Protein AF-W4V359-F1 (afdb_monomer)

Secondary structure (DSSP, 8-state):
-HHHHHHHT---SHHHHHHHHHHHHHHSPP----SHHHHHHHHHHHTSHHHHHHHHHHHHHHHHHHHHS----

Foldseek 3Di:
DVVLLVVLVFDPDPQLVVQLVVQLQVQDDDQDDDDPVSVVVVVVVCPDPVVVVSSSVSSNVSRNVCRVPPPDD

Sequence (73 aa):
MKEVLCDINVCSCEKCKMDIAAIALNDLPPKYIVTDKGELYSKVNSLKQQFEVDVISALTKAAVMVKRNPRHD

Solvent-accessible surface area (ba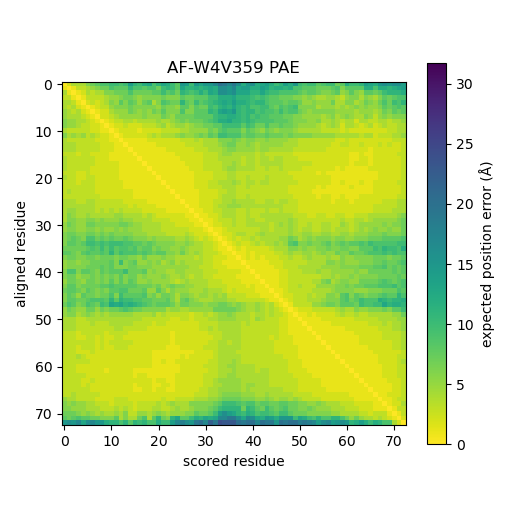ckbone atoms only — not comparable to full-atom values): 4364 Å² total; per-residue (Å²): 108,71,72,67,43,61,80,66,71,44,74,86,50,69,63,46,50,50,52,22,50,53,49,19,56,72,72,44,85,85,84,88,70,93,44,72,68,54,47,50,53,52,55,59,55,59,71,36,68,67,48,51,52,52,52,52,51,30,43,52,55,20,41,54,51,41,56,76,60,64,87,67,132

Organism: NCBI:txid1294263

pLDDT: mean 89.56, std 6.43, range [66.62, 96.0]

Structure (mmCIF, N/CA/C/O backbone):
data_AF-W4V359-F1
#
_entry.id   AF-W4V359-F1
#
loop_
_atom_site.group_PDB
_atom_site.id
_atom_site.type_symbol
_atom_site.label_atom_id
_atom_site.label_alt_id
_atom_site.label_comp_id
_atom_site.label_asym_id
_atom_site.label_entity_id
_atom_site.label_seq_id
_atom_site.pdbx_PDB_ins_code
_atom_site.Cartn_x
_atom_site.Cartn_y
_atom_site.Cartn_z
_atom_site.occupancy
_atom_site.B_iso_or_equiv
_atom_site.auth_seq_id
_atom_site.auth_comp_id
_atom_site.auth_asym_id
_atom_site.auth_atom_id
_atom_site.pdbx_PDB_model_num
ATOM 1 N N . MET A 1 1 ? 4.001 -7.496 0.687 1.00 67.62 1 MET A N 1
ATOM 2 C CA . MET A 1 1 ? 4.719 -6.709 -0.350 1.00 67.62 1 MET A CA 1
ATOM 3 C C . MET A 1 1 ? 5.749 -7.548 -1.096 1.00 67.62 1 MET A C 1
ATOM 5 O O . MET A 1 1 ? 5.570 -7.714 -2.287 1.00 67.62 1 MET A O 1
ATOM 9 N N . LYS A 1 2 ? 6.789 -8.100 -0.444 1.00 66.62 2 LYS A N 1
ATOM 10 C CA . LYS A 1 2 ? 7.822 -8.902 -1.139 1.00 66.62 2 LYS A CA 1
ATOM 11 C C . LYS A 1 2 ? 7.250 -10.051 -1.980 1.00 66.62 2 LYS A C 1
ATOM 13 O O . LYS A 1 2 ? 7.662 -10.190 -3.119 1.00 66.62 2 LYS A O 1
ATOM 18 N N . GLU A 1 3 ? 6.281 -10.790 -1.446 1.00 73.38 3 GLU A N 1
ATOM 19 C CA . GLU A 1 3 ? 5.626 -11.906 -2.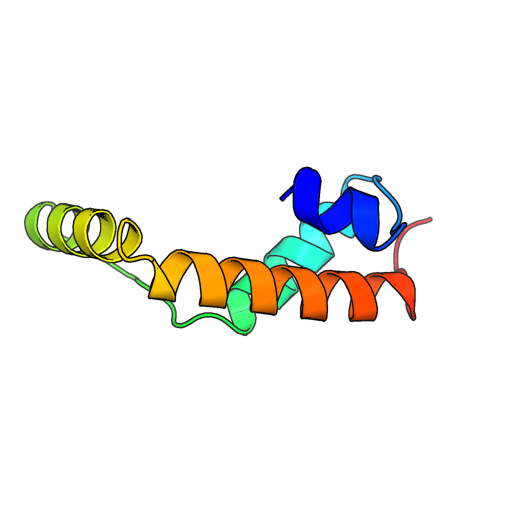150 1.00 73.38 3 GLU A CA 1
ATOM 20 C C . GLU A 1 3 ? 4.997 -11.456 -3.477 1.00 73.38 3 GLU A C 1
ATOM 22 O O . GLU A 1 3 ? 5.389 -11.938 -4.530 1.00 73.38 3 GLU A O 1
ATOM 27 N N . VAL A 1 4 ? 4.146 -10.424 -3.441 1.00 79.50 4 VAL A N 1
ATOM 28 C CA . VAL A 1 4 ? 3.492 -9.851 -4.636 1.00 79.50 4 VAL A CA 1
ATOM 29 C C . VAL A 1 4 ? 4.502 -9.315 -5.663 1.00 79.50 4 VAL A C 1
ATOM 31 O O . VAL A 1 4 ? 4.299 -9.432 -6.867 1.00 79.50 4 VAL A O 1
ATOM 34 N N . LEU A 1 5 ? 5.601 -8.701 -5.211 1.00 79.12 5 LEU A N 1
ATOM 35 C CA . LEU A 1 5 ? 6.591 -8.102 -6.113 1.00 79.12 5 LEU A CA 1
ATOM 36 C C . LEU A 1 5 ? 7.459 -9.142 -6.834 1.00 79.12 5 LEU A C 1
ATOM 38 O O . LEU A 1 5 ? 7.880 -8.881 -7.964 1.00 79.12 5 LEU A O 1
ATOM 42 N N . CYS A 1 6 ? 7.717 -10.296 -6.207 1.00 78.19 6 CYS A N 1
ATOM 43 C CA . CYS A 1 6 ? 8.475 -11.384 -6.825 1.00 78.19 6 CYS A CA 1
ATOM 44 C C . CYS A 1 6 ? 7.769 -11.919 -8.078 1.00 78.19 6 CYS A C 1
ATOM 46 O O . CYS A 1 6 ? 8.421 -12.085 -9.109 1.00 78.19 6 CYS A O 1
ATOM 48 N N . ASP A 1 7 ? 6.446 -12.086 -8.027 1.00 83.38 7 ASP A N 1
ATOM 49 C CA . ASP A 1 7 ? 5.657 -12.601 -9.155 1.00 83.38 7 ASP A CA 1
ATOM 50 C C . ASP A 1 7 ? 5.658 -11.645 -10.361 1.00 83.38 7 ASP A C 1
ATOM 52 O O . ASP A 1 7 ? 5.598 -12.063 -11.517 1.00 83.38 7 ASP A O 1
ATOM 56 N N . ILE A 1 8 ? 5.763 -10.337 -10.108 1.00 84.12 8 ILE A N 1
ATOM 57 C CA . ILE A 1 8 ? 5.668 -9.293 -11.140 1.00 84.12 8 ILE A CA 1
ATOM 58 C C . ILE A 1 8 ? 7.028 -9.015 -11.795 1.00 84.12 8 ILE A C 1
ATOM 60 O O . ILE A 1 8 ? 7.071 -8.440 -12.888 1.00 84.12 8 ILE A O 1
ATOM 64 N N . ASN A 1 9 ? 8.142 -9.439 -11.188 1.00 86.94 9 ASN A N 1
ATOM 65 C CA . ASN A 1 9 ? 9.507 -9.179 -11.661 1.00 86.94 9 ASN A CA 1
ATOM 66 C C . ASN A 1 9 ? 9.735 -7.679 -11.962 1.00 86.94 9 ASN A C 1
ATOM 68 O O . ASN A 1 9 ? 10.035 -7.280 -13.091 1.00 86.94 9 ASN A O 1
ATOM 72 N N . VAL A 1 10 ? 9.462 -6.837 -10.960 1.00 89.38 10 VAL A N 1
ATOM 73 C CA . VAL A 1 10 ? 9.724 -5.387 -10.964 1.00 89.38 10 VAL A CA 1
ATOM 74 C C . VAL A 1 10 ? 11.037 -5.093 -10.236 1.00 89.38 10 VAL A C 1
ATOM 76 O O . VAL A 1 10 ? 11.466 -5.880 -9.393 1.00 89.38 10 VAL A O 1
ATOM 79 N N . CYS A 1 11 ? 11.691 -3.967 -10.538 1.00 90.94 11 CYS A N 1
ATOM 80 C CA . CYS A 1 11 ? 12.926 -3.609 -9.846 1.00 90.94 11 CYS A CA 1
ATOM 81 C C . CYS A 1 11 ? 12.728 -3.504 -8.325 1.00 90.94 11 CYS A C 1
ATOM 83 O O . CYS A 1 11 ? 11.770 -2.906 -7.836 1.00 90.94 11 CYS A O 1
ATOM 85 N N . SER A 1 12 ? 13.691 -4.045 -7.582 1.00 88.50 12 SER A N 1
ATOM 86 C CA . SER A 1 12 ? 13.724 -4.070 -6.123 1.00 88.50 12 SER A CA 1
ATOM 87 C C . SER A 1 12 ? 14.530 -2.926 -5.492 1.00 88.50 12 SER A C 1
ATOM 89 O O . SER A 1 12 ? 14.861 -3.010 -4.305 1.00 88.50 12 SER A O 1
ATOM 91 N N . CYS A 1 13 ? 14.886 -1.882 -6.248 1.00 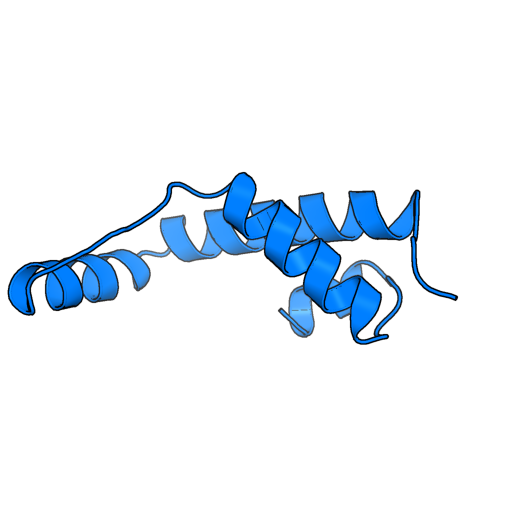92.94 13 CYS A N 1
ATOM 92 C CA . CYS A 1 13 ? 15.558 -0.713 -5.682 1.00 92.94 13 CYS A CA 1
ATOM 93 C C . CYS A 1 13 ? 14.604 0.088 -4.784 1.00 92.94 13 CYS A C 1
ATOM 95 O O . CYS A 1 13 ? 13.379 -0.014 -4.890 1.00 92.94 13 CYS A O 1
ATOM 97 N N . GLU A 1 14 ? 15.164 0.903 -3.894 1.00 92.50 14 GLU A N 1
ATOM 98 C CA . GLU A 1 14 ? 14.357 1.610 -2.902 1.00 92.50 14 GLU A CA 1
ATOM 99 C C . GLU A 1 14 ? 13.435 2.661 -3.533 1.00 92.50 14 GLU A C 1
ATOM 101 O O . GLU A 1 14 ? 12.272 2.751 -3.149 1.00 92.50 14 GLU A O 1
ATOM 106 N N . LYS A 1 15 ? 13.899 3.362 -4.581 1.00 93.62 15 LYS A N 1
ATOM 107 C CA . LYS A 1 15 ? 13.068 4.299 -5.361 1.00 93.62 15 LYS A CA 1
ATOM 108 C C . LYS A 1 15 ? 11.805 3.606 -5.894 1.00 93.62 15 LYS A C 1
ATOM 110 O O . LYS A 1 15 ? 10.700 4.075 -5.646 1.00 93.62 15 LYS A O 1
ATOM 115 N N . CYS A 1 16 ? 11.952 2.445 -6.542 1.00 93.06 16 CYS A N 1
ATOM 116 C CA . CYS A 1 16 ? 10.813 1.700 -7.082 1.00 93.06 16 CYS A CA 1
ATOM 117 C C . CYS A 1 16 ? 9.863 1.199 -5.991 1.00 93.06 16 CYS A C 1
ATOM 119 O O . CYS A 1 16 ? 8.652 1.276 -6.173 1.00 93.06 16 CYS A O 1
ATOM 121 N N . LYS A 1 17 ? 10.365 0.719 -4.846 1.00 93.38 17 LYS A N 1
ATOM 122 C CA . LYS A 1 17 ? 9.485 0.303 -3.738 1.00 93.38 17 LYS A CA 1
ATOM 123 C C . LYS A 1 17 ? 8.668 1.467 -3.187 1.00 93.38 17 LYS A C 1
ATOM 125 O O . LYS A 1 17 ? 7.483 1.288 -2.914 1.00 93.38 17 LYS A O 1
ATOM 130 N N . MET A 1 18 ? 9.292 2.635 -3.040 1.00 94.69 18 MET A N 1
ATOM 131 C CA . MET A 1 18 ? 8.627 3.841 -2.552 1.00 94.69 18 MET A CA 1
ATOM 132 C C . MET A 1 18 ? 7.570 4.336 -3.541 1.00 94.69 18 MET A C 1
ATOM 134 O O . MET A 1 18 ? 6.456 4.636 -3.120 1.00 94.69 18 MET A O 1
ATOM 138 N N . ASP A 1 19 ? 7.866 4.326 -4.844 1.00 95.12 19 ASP A N 1
ATOM 139 C CA . ASP A 1 19 ? 6.884 4.657 -5.884 1.00 95.12 19 ASP A CA 1
ATOM 140 C C . ASP A 1 19 ? 5.687 3.697 -5.851 1.00 95.12 19 ASP A C 1
ATOM 142 O O . ASP A 1 19 ? 4.535 4.131 -5.873 1.00 95.12 19 ASP A O 1
ATOM 146 N N . ILE A 1 20 ? 5.939 2.388 -5.735 1.00 95.00 20 ILE A N 1
ATOM 147 C CA . ILE A 1 20 ? 4.878 1.377 -5.636 1.00 95.00 20 ILE A CA 1
ATOM 148 C C . ILE A 1 20 ? 4.021 1.617 -4.391 1.00 95.00 20 ILE A C 1
ATOM 150 O O . ILE A 1 20 ? 2.794 1.589 -4.481 1.00 95.00 20 ILE A O 1
ATOM 154 N N . ALA A 1 21 ? 4.646 1.863 -3.237 1.00 94.88 21 ALA A N 1
ATOM 155 C CA . ALA A 1 21 ? 3.931 2.140 -1.996 1.00 94.88 21 ALA A CA 1
ATOM 156 C C . ALA A 1 21 ? 3.077 3.410 -2.108 1.00 94.88 21 ALA A C 1
ATOM 158 O O . ALA A 1 21 ? 1.910 3.388 -1.727 1.00 94.88 21 ALA A O 1
ATOM 159 N N . ALA A 1 22 ? 3.622 4.491 -2.670 1.00 95.88 22 ALA A N 1
ATOM 160 C CA . ALA A 1 22 ? 2.904 5.749 -2.848 1.00 95.88 22 ALA A CA 1
ATOM 161 C C . ALA A 1 22 ? 1.687 5.587 -3.769 1.00 95.88 22 ALA A C 1
ATOM 163 O O . ALA A 1 22 ? 0.588 6.019 -3.428 1.00 95.88 22 ALA A O 1
ATOM 164 N N . ILE A 1 23 ? 1.857 4.915 -4.911 1.00 95.50 23 ILE A N 1
ATOM 165 C CA . ILE A 1 23 ? 0.762 4.656 -5.853 1.00 95.50 23 ILE A CA 1
ATOM 166 C C . ILE A 1 23 ? -0.305 3.763 -5.210 1.00 95.50 23 ILE A C 1
ATOM 168 O O . ILE A 1 23 ? -1.491 4.059 -5.330 1.00 95.50 23 ILE A O 1
ATOM 172 N N . ALA A 1 24 ? 0.096 2.703 -4.502 1.00 95.75 24 ALA A N 1
ATOM 173 C CA . ALA A 1 24 ? -0.844 1.807 -3.833 1.00 95.75 24 ALA A CA 1
ATOM 174 C C . ALA A 1 24 ? -1.629 2.520 -2.719 1.00 95.75 24 ALA A C 1
ATOM 176 O O . ALA A 1 24 ? -2.840 2.352 -2.624 1.00 95.75 24 ALA A O 1
ATOM 177 N N . LEU A 1 25 ? -0.969 3.351 -1.905 1.00 95.25 25 LEU A N 1
ATOM 178 C CA . LEU A 1 25 ? -1.627 4.130 -0.850 1.00 95.25 25 LEU A CA 1
ATOM 179 C C . LEU A 1 25 ? -2.614 5.163 -1.406 1.00 95.25 25 LEU A C 1
ATOM 181 O O . LEU A 1 25 ? -3.633 5.404 -0.770 1.00 95.25 25 LEU A O 1
ATOM 185 N N . ASN A 1 26 ? -2.340 5.733 -2.582 1.00 96.00 26 ASN A N 1
ATOM 186 C CA . ASN A 1 26 ? -3.258 6.656 -3.255 1.00 96.00 26 ASN A CA 1
ATOM 187 C C . ASN A 1 26 ? -4.502 5.958 -3.837 1.00 96.00 26 ASN A C 1
ATOM 189 O O . ASN A 1 26 ? -5.524 6.611 -4.025 1.00 96.00 26 ASN A O 1
ATOM 193 N N . ASP A 1 27 ? -4.415 4.661 -4.151 1.00 94.31 27 ASP A N 1
ATOM 194 C CA . ASP A 1 27 ? -5.537 3.859 -4.671 1.00 94.31 27 ASP A CA 1
ATOM 195 C C . ASP A 1 27 ? -6.412 3.296 -3.533 1.00 94.31 27 ASP A C 1
ATOM 197 O O . ASP A 1 27 ? -7.592 3.005 -3.727 1.00 94.31 27 ASP A O 1
ATOM 201 N N . LEU A 1 28 ? -5.842 3.145 -2.333 1.00 93.31 28 LEU A N 1
ATOM 202 C CA . LEU A 1 28 ? -6.530 2.636 -1.149 1.00 93.31 28 LEU A CA 1
ATOM 203 C C . LEU A 1 28 ? -7.286 3.751 -0.405 1.00 93.31 28 LEU A C 1
ATOM 205 O O . LEU A 1 28 ? -6.834 4.895 -0.357 1.00 93.31 28 LEU A O 1
ATOM 209 N N . PRO A 1 29 ? -8.417 3.433 0.252 1.00 90.44 29 PRO A N 1
ATOM 210 C CA . PRO A 1 29 ? -9.145 4.416 1.042 1.00 90.44 29 PRO A CA 1
ATOM 211 C C . PRO A 1 29 ? -8.286 4.893 2.227 1.00 90.44 29 PRO A C 1
ATOM 213 O O . PRO A 1 29 ? -7.857 4.063 3.043 1.00 90.44 29 PRO A O 1
ATOM 216 N N . PRO A 1 30 ? -8.049 6.212 2.373 1.00 89.50 30 PRO A N 1
ATOM 217 C CA . PRO A 1 30 ? -7.234 6.733 3.458 1.00 89.50 30 PRO A CA 1
ATOM 218 C C . PRO A 1 30 ? -7.938 6.544 4.803 1.00 89.50 30 PRO A C 1
ATOM 220 O O . PRO A 1 30 ? -9.154 6.699 4.929 1.00 89.50 30 PRO A O 1
ATOM 223 N N . LYS A 1 31 ? -7.157 6.235 5.839 1.00 86.88 31 LYS A N 1
ATOM 224 C CA . LYS A 1 31 ? -7.648 6.042 7.208 1.00 86.88 31 LYS A CA 1
ATOM 225 C C . LYS A 1 31 ? -6.885 6.955 8.164 1.00 86.88 31 LYS A C 1
ATOM 227 O O . LYS A 1 31 ? -5.899 6.539 8.764 1.00 86.88 31 LYS A O 1
ATOM 232 N N . TYR A 1 32 ? -7.340 8.199 8.297 1.00 89.56 32 TYR A N 1
ATOM 233 C CA . TYR A 1 32 ? -6.791 9.165 9.255 1.00 89.56 32 TYR A CA 1
ATOM 234 C C . TYR A 1 32 ? -7.573 9.112 10.561 1.00 89.56 32 TYR A C 1
ATOM 236 O O . TYR A 1 32 ? -8.798 9.225 10.565 1.00 89.56 32 TYR A O 1
ATOM 244 N N . ILE A 1 33 ? -6.873 8.905 11.671 1.00 91.44 33 ILE A N 1
ATOM 245 C CA . ILE A 1 33 ? -7.482 8.648 12.974 1.00 91.44 33 ILE A CA 1
ATOM 246 C C . ILE A 1 33 ? -6.748 9.471 14.027 1.00 91.44 33 ILE A C 1
ATOM 248 O O . ILE A 1 33 ? -5.523 9.507 14.038 1.00 91.44 33 ILE A O 1
ATOM 252 N N . VAL A 1 34 ? -7.511 10.105 14.918 1.00 92.56 34 VAL A N 1
ATOM 253 C CA . VAL A 1 34 ? -6.990 10.982 15.983 1.00 92.56 34 VAL A CA 1
ATOM 254 C C . VAL A 1 34 ? -7.279 10.458 17.395 1.00 92.56 34 VAL A C 1
ATOM 256 O O . VAL A 1 34 ? -6.963 11.121 18.373 1.00 92.56 34 VAL A O 1
ATOM 259 N N . THR A 1 35 ? -7.910 9.283 17.515 1.00 94.88 35 THR A N 1
ATOM 260 C CA . THR A 1 35 ? -8.313 8.692 18.803 1.00 94.88 35 THR A CA 1
ATOM 261 C C . THR A 1 35 ? -7.905 7.229 18.897 1.00 94.88 35 THR A C 1
ATOM 263 O O . THR A 1 35 ? -8.110 6.488 17.932 1.00 94.88 35 THR A O 1
ATOM 266 N N . 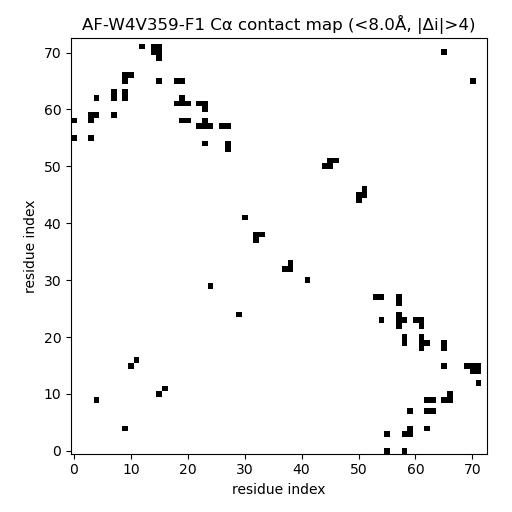ASP A 1 36 ? -7.518 6.784 20.088 1.00 92.00 36 ASP A N 1
ATOM 267 C CA . ASP A 1 36 ? -7.132 5.392 20.367 1.00 92.00 36 ASP A CA 1
ATOM 268 C C . ASP A 1 36 ? -8.245 4.385 20.023 1.00 92.00 36 ASP A C 1
ATOM 270 O O . ASP A 1 36 ? -8.000 3.321 19.454 1.00 92.00 36 ASP A O 1
ATOM 274 N N . LYS A 1 37 ? -9.513 4.732 20.299 1.00 91.62 37 LYS A N 1
ATOM 275 C CA . LYS A 1 37 ? -10.668 3.883 19.942 1.00 91.62 37 LYS A CA 1
ATOM 276 C C . LYS A 1 37 ? -10.781 3.699 18.428 1.00 91.62 37 LYS A C 1
ATOM 278 O O . LYS A 1 37 ? -10.986 2.586 17.953 1.00 91.62 37 LYS A O 1
ATOM 283 N N . GLY A 1 38 ? -10.647 4.787 17.670 1.00 89.88 38 GLY A N 1
ATOM 284 C CA . GLY A 1 38 ? -10.634 4.743 16.208 1.00 89.88 38 GLY A CA 1
ATOM 285 C C . GLY A 1 38 ? -9.465 3.924 15.656 1.00 89.88 38 GLY A C 1
ATOM 286 O O . GLY A 1 38 ? -9.634 3.223 14.657 1.00 89.88 38 GLY A O 1
ATOM 287 N N . GLU A 1 39 ? -8.306 3.963 16.322 1.00 90.44 39 GLU A N 1
ATOM 288 C CA . GLU A 1 39 ? -7.121 3.210 15.906 1.00 90.44 39 GLU A CA 1
ATOM 289 C C . GLU A 1 39 ? -7.394 1.713 16.046 1.00 90.44 39 GLU A C 1
ATOM 291 O O . GLU A 1 39 ? -7.202 0.949 15.096 1.00 90.44 39 GLU A O 1
ATOM 296 N N . LEU A 1 40 ? -7.961 1.316 17.189 1.00 91.25 40 LEU A N 1
ATOM 297 C CA . LEU A 1 40 ? -8.377 -0.055 17.452 1.00 91.25 40 LEU A CA 1
ATOM 298 C C . LEU A 1 40 ? -9.373 -0.559 16.396 1.00 91.25 40 LEU A C 1
ATOM 300 O O . LEU A 1 40 ? -9.165 -1.624 15.815 1.00 91.25 40 LEU A O 1
ATOM 304 N N . TYR A 1 41 ? -10.423 0.213 16.092 1.00 89.06 41 TYR A N 1
ATOM 305 C CA . TYR A 1 41 ? -11.407 -0.168 15.070 1.00 89.06 41 TYR A CA 1
ATOM 306 C C . TYR A 1 41 ? -10.784 -0.309 13.679 1.00 89.06 41 TYR A C 1
ATOM 308 O O . TYR A 1 41 ? -11.109 -1.241 12.940 1.00 89.06 41 TYR A O 1
ATOM 316 N N . SER A 1 42 ? -9.874 0.594 13.310 1.00 87.69 42 SER A N 1
ATOM 317 C CA . SER A 1 42 ? -9.157 0.523 12.035 1.00 87.69 42 SER A CA 1
ATOM 318 C C . SER A 1 42 ? -8.290 -0.729 11.942 1.00 87.69 42 SER A C 1
ATOM 320 O O . SER A 1 42 ? -8.315 -1.423 10.921 1.00 87.69 42 SER A O 1
ATOM 322 N N . LYS A 1 43 ? -7.595 -1.070 13.032 1.00 85.94 43 LYS A N 1
ATOM 323 C CA . LYS A 1 43 ? -6.757 -2.264 13.125 1.00 85.94 43 LYS A CA 1
ATOM 324 C C . LYS A 1 43 ? -7.584 -3.542 13.039 1.00 85.94 43 LYS A C 1
ATOM 326 O O . LYS A 1 43 ? -7.243 -4.422 12.259 1.00 85.94 43 LYS A O 1
ATOM 331 N N . VAL A 1 44 ? -8.725 -3.618 13.722 1.00 88.44 44 VAL A N 1
ATOM 332 C CA . VAL A 1 44 ? -9.656 -4.752 13.579 1.00 88.44 44 VAL A CA 1
ATOM 333 C C . VAL A 1 44 ? -10.160 -4.869 12.140 1.00 88.44 44 VAL A C 1
ATOM 335 O O . VAL A 1 44 ? -10.165 -5.957 11.571 1.00 88.44 44 VAL A O 1
ATOM 338 N N . ASN A 1 45 ? -10.523 -3.753 11.504 1.00 84.44 45 ASN A N 1
ATOM 339 C CA . ASN A 1 45 ? -10.938 -3.761 10.102 1.00 84.44 45 ASN A CA 1
ATOM 340 C C . ASN A 1 45 ? -9.821 -4.207 9.146 1.00 84.44 45 ASN A C 1
ATOM 342 O O . ASN A 1 45 ? -10.132 -4.769 8.101 1.00 84.44 45 ASN A O 1
ATOM 346 N N . SER A 1 46 ? -8.549 -3.978 9.486 1.00 83.25 46 SER A N 1
ATOM 347 C CA . SER A 1 46 ? -7.409 -4.438 8.681 1.00 83.25 46 SER A CA 1
ATOM 348 C C . SER A 1 46 ? -7.215 -5.959 8.694 1.00 83.25 46 SER A C 1
ATOM 350 O O . SER A 1 46 ? -6.552 -6.490 7.815 1.00 83.25 46 SER A O 1
ATOM 352 N N . LEU A 1 47 ? -7.834 -6.668 9.645 1.00 84.06 47 LEU A N 1
ATOM 353 C CA . LEU A 1 47 ? -7.801 -8.133 9.730 1.00 84.06 47 LEU A CA 1
ATOM 354 C C . LEU A 1 47 ? -8.852 -8.807 8.837 1.00 84.06 47 LEU A C 1
ATOM 356 O O . LEU A 1 47 ? -8.924 -10.031 8.772 1.00 84.06 47 LEU A O 1
ATOM 360 N N . LYS A 1 48 ? -9.715 -8.027 8.176 1.00 87.19 48 LYS A N 1
ATOM 361 C CA . LYS A 1 48 ? -10.709 -8.568 7.248 1.00 87.19 48 LYS A CA 1
ATOM 362 C C . LYS A 1 48 ? -10.010 -9.044 5.980 1.00 87.19 48 LYS A C 1
ATOM 364 O O . LYS A 1 48 ? -9.257 -8.286 5.379 1.00 87.19 48 LYS A O 1
ATOM 369 N N . GLN A 1 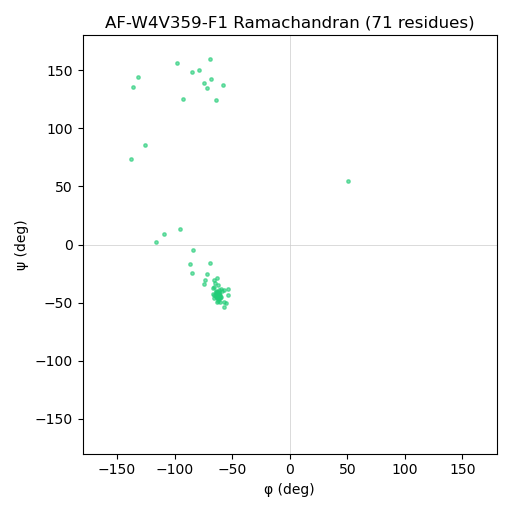49 ? -10.366 -10.235 5.507 1.00 85.25 49 GLN A N 1
ATOM 370 C CA . GLN A 1 49 ? -9.823 -10.802 4.268 1.00 85.25 49 GLN A CA 1
ATOM 371 C C . GLN A 1 49 ? -9.981 -9.859 3.062 1.00 85.25 49 GLN A C 1
ATOM 373 O O . GLN A 1 49 ? -9.068 -9.727 2.258 1.00 85.25 49 GLN A O 1
ATOM 378 N N . GLN A 1 50 ? -11.105 -9.138 2.967 1.00 84.81 50 GLN A N 1
ATOM 379 C CA . GLN A 1 50 ? -11.314 -8.153 1.900 1.00 84.81 50 GLN A CA 1
ATOM 380 C C . GLN A 1 50 ? -10.240 -7.056 1.898 1.00 84.81 50 GLN A C 1
ATOM 382 O O . GLN A 1 50 ? -9.762 -6.676 0.838 1.00 84.81 50 GLN A O 1
ATOM 387 N N . PHE A 1 51 ? -9.823 -6.584 3.078 1.00 88.12 51 PHE A N 1
ATOM 388 C CA . PHE A 1 51 ? -8.789 -5.557 3.182 1.00 88.12 51 PHE A CA 1
ATOM 389 C C . PHE A 1 51 ? -7.447 -6.062 2.648 1.00 88.12 51 PHE A C 1
ATOM 391 O O . PHE A 1 51 ? -6.749 -5.337 1.947 1.00 88.12 51 PHE A O 1
ATOM 398 N N . GLU A 1 52 ? -7.100 -7.314 2.941 1.00 89.38 52 GLU A N 1
ATOM 399 C CA . GLU A 1 52 ? -5.896 -7.946 2.405 1.00 89.38 52 GLU A CA 1
ATOM 400 C C . GLU A 1 52 ? -5.949 -8.060 0.874 1.00 89.38 52 GLU A C 1
ATOM 402 O O . GLU A 1 52 ? -4.992 -7.681 0.197 1.00 89.38 52 GLU A O 1
ATOM 407 N N . VAL A 1 53 ? -7.085 -8.497 0.321 1.00 91.88 53 VAL A N 1
ATOM 408 C CA . VAL A 1 53 ? -7.302 -8.583 -1.134 1.00 91.88 53 VAL A CA 1
ATOM 409 C C . VAL A 1 53 ? -7.171 -7.209 -1.798 1.00 91.88 53 VAL A C 1
ATOM 411 O O . VAL A 1 53 ? -6.480 -7.084 -2.811 1.00 91.88 53 VAL A O 1
ATOM 414 N N . ASP A 1 54 ? -7.774 -6.172 -1.214 1.00 92.62 54 ASP A N 1
ATOM 415 C CA . ASP A 1 54 ? -7.701 -4.803 -1.731 1.00 92.62 54 ASP A CA 1
ATOM 416 C C . ASP A 1 54 ? -6.249 -4.295 -1.742 1.00 92.62 54 ASP A C 1
ATOM 418 O O . ASP A 1 54 ? -5.789 -3.726 -2.735 1.00 92.62 54 ASP A O 1
ATOM 422 N N . VAL A 1 55 ? -5.487 -4.564 -0.675 1.00 93.00 55 VAL A N 1
ATOM 423 C CA . VAL A 1 55 ? -4.063 -4.203 -0.579 1.00 93.00 55 VAL A CA 1
ATOM 424 C C . VAL A 1 55 ? -3.226 -4.944 -1.622 1.00 93.00 55 VAL A C 1
ATOM 426 O O . VAL A 1 55 ? -2.392 -4.325 -2.285 1.00 93.00 55 VAL A O 1
ATOM 429 N N . ILE A 1 56 ? -3.434 -6.252 -1.801 1.00 93.12 56 ILE A N 1
ATOM 430 C CA .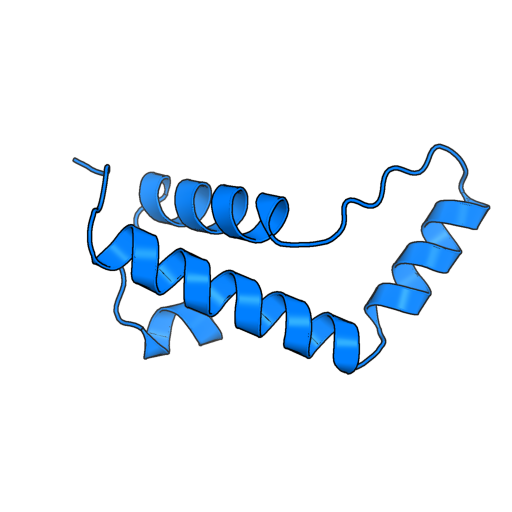 ILE A 1 56 ? -2.714 -7.047 -2.809 1.00 93.12 56 ILE A CA 1
ATOM 431 C C . ILE A 1 56 ? -3.022 -6.532 -4.219 1.00 93.12 56 ILE A C 1
ATOM 433 O O . ILE A 1 56 ? -2.103 -6.368 -5.026 1.00 93.12 56 ILE A O 1
ATOM 437 N N . SER A 1 57 ? -4.287 -6.228 -4.508 1.00 93.81 57 SER A N 1
ATOM 438 C CA . SER A 1 57 ? -4.720 -5.669 -5.791 1.00 93.81 57 SER A CA 1
ATOM 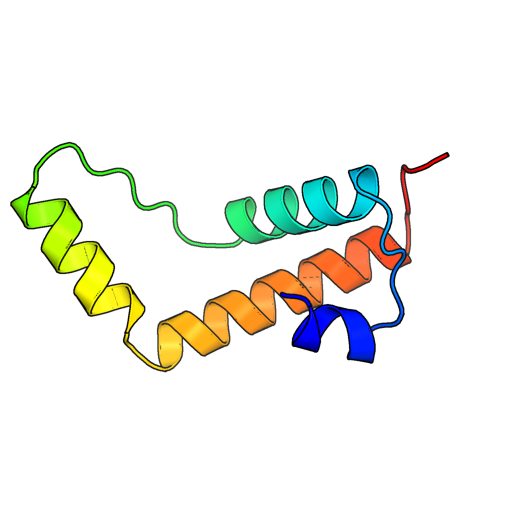439 C C . SER A 1 57 ? -4.051 -4.319 -6.075 1.00 93.81 57 SER A C 1
ATOM 441 O O . SER A 1 57 ? -3.424 -4.143 -7.126 1.00 93.81 57 SER A O 1
ATOM 443 N N . ALA A 1 58 ? -4.080 -3.398 -5.104 1.00 95.50 58 ALA A N 1
ATOM 444 C CA . ALA A 1 58 ? -3.450 -2.083 -5.219 1.00 95.50 58 ALA A CA 1
ATOM 445 C C . ALA A 1 58 ? -1.929 -2.189 -5.428 1.00 95.50 58 ALA A C 1
ATOM 447 O O . ALA A 1 58 ? -1.372 -1.537 -6.314 1.00 95.50 58 ALA A O 1
ATOM 448 N N . LEU A 1 59 ? -1.253 -3.063 -4.673 1.00 94.94 59 LEU A N 1
ATOM 449 C CA . LEU A 1 59 ? 0.180 -3.329 -4.838 1.00 94.94 59 LEU A CA 1
ATOM 450 C C . LEU A 1 59 ? 0.506 -3.907 -6.217 1.00 94.94 59 LEU A C 1
ATOM 452 O O . LEU A 1 59 ? 1.476 -3.481 -6.842 1.00 94.94 59 LEU A O 1
ATOM 456 N N . THR A 1 60 ? -0.304 -4.846 -6.705 1.00 94.00 60 THR A N 1
ATOM 457 C CA . THR A 1 60 ? -0.124 -5.469 -8.024 1.00 94.00 60 THR A CA 1
ATOM 458 C C . THR A 1 60 ? -0.235 -4.425 -9.130 1.00 94.00 60 THR A C 1
ATOM 460 O O . THR A 1 60 ? 0.643 -4.308 -9.988 1.00 94.00 60 THR A O 1
ATOM 463 N N . LYS A 1 61 ? -1.283 -3.601 -9.075 1.00 94.81 61 LYS A N 1
ATOM 464 C CA . LYS A 1 61 ? -1.530 -2.513 -10.025 1.00 94.81 61 LYS A CA 1
ATOM 465 C C . LYS A 1 61 ? -0.392 -1.484 -10.012 1.00 94.81 61 LYS A C 1
ATOM 467 O O . LYS A 1 61 ? 0.110 -1.109 -11.073 1.00 94.81 61 LYS A O 1
ATOM 472 N N . ALA A 1 62 ? 0.058 -1.073 -8.826 1.00 95.38 62 ALA A N 1
ATOM 473 C CA . ALA A 1 62 ? 1.174 -0.146 -8.653 1.00 95.38 62 ALA A CA 1
ATOM 474 C C . ALA A 1 62 ? 2.498 -0.712 -9.193 1.00 95.38 62 ALA A C 1
ATOM 476 O O . ALA A 1 62 ? 3.206 -0.034 -9.938 1.00 95.38 62 ALA A O 1
ATOM 477 N N . ALA A 1 63 ? 2.806 -1.974 -8.894 1.00 94.19 63 ALA A N 1
ATOM 478 C CA . ALA A 1 63 ? 4.006 -2.649 -9.380 1.00 94.19 63 ALA A CA 1
ATOM 479 C C . ALA A 1 63 ? 4.036 -2.766 -10.910 1.00 94.19 63 ALA A C 1
ATOM 481 O O . ALA A 1 63 ? 5.075 -2.515 -11.519 1.00 94.19 63 ALA A O 1
ATOM 482 N N . VAL A 1 64 ? 2.902 -3.073 -11.550 1.00 94.00 64 VAL A N 1
ATOM 483 C CA . VAL A 1 64 ? 2.795 -3.092 -13.019 1.00 94.00 64 VAL A CA 1
ATOM 484 C C . VAL A 1 64 ? 3.042 -1.703 -13.615 1.00 94.00 64 VAL A C 1
ATOM 486 O O . VAL A 1 64 ? 3.733 -1.594 -14.629 1.00 94.00 64 VAL A O 1
ATOM 489 N N . MET A 1 65 ? 2.518 -0.640 -12.996 1.00 94.19 65 MET A N 1
ATOM 490 C CA . MET A 1 65 ? 2.755 0.734 -13.455 1.00 94.19 65 MET A CA 1
ATOM 491 C C . MET A 1 65 ? 4.234 1.122 -13.368 1.00 94.19 65 MET A C 1
ATOM 493 O O . MET A 1 65 ? 4.805 1.568 -14.363 1.00 94.19 65 MET A O 1
ATOM 497 N N . VAL A 1 66 ? 4.872 0.891 -12.217 1.00 94.44 66 VAL A N 1
ATOM 498 C CA . VAL A 1 66 ? 6.294 1.215 -12.015 1.00 94.44 66 VAL A CA 1
ATOM 499 C C . VAL A 1 66 ? 7.191 0.361 -12.907 1.00 94.44 66 VAL A C 1
ATOM 501 O O . VAL A 1 66 ? 8.156 0.872 -13.459 1.00 94.44 66 VAL A O 1
ATOM 504 N N . LYS A 1 67 ? 6.853 -0.914 -13.138 1.00 93.06 67 LYS A N 1
ATOM 505 C CA . LYS A 1 67 ? 7.591 -1.775 -14.075 1.00 93.06 67 LYS A CA 1
ATOM 506 C C . LYS A 1 67 ? 7.562 -1.245 -15.511 1.00 93.06 67 LYS A C 1
ATOM 508 O O . LYS A 1 67 ? 8.555 -1.365 -16.220 1.00 93.06 67 LYS A O 1
ATOM 513 N N . ARG A 1 68 ? 6.423 -0.703 -15.956 1.00 93.62 68 ARG A N 1
ATOM 514 C CA . ARG A 1 68 ? 6.259 -0.178 -17.323 1.00 93.62 68 ARG A CA 1
ATOM 515 C C . ARG A 1 68 ? 6.969 1.154 -17.535 1.00 93.62 68 ARG A C 1
ATOM 517 O O . ARG A 1 68 ? 7.424 1.407 -18.643 1.00 93.62 68 ARG A O 1
ATOM 524 N N . ASN A 1 69 ? 7.032 1.993 -16.507 1.00 93.06 69 ASN A N 1
ATOM 525 C CA . ASN A 1 69 ? 7.678 3.300 -16.576 1.00 93.06 69 ASN A CA 1
ATOM 526 C C . ASN A 1 69 ? 8.503 3.556 -15.307 1.00 93.06 69 ASN A C 1
ATOM 528 O O . ASN A 1 69 ? 8.072 4.314 -14.428 1.00 93.06 69 ASN A O 1
ATOM 532 N N . PRO A 1 70 ? 9.653 2.884 -15.168 1.00 91.62 70 PRO A N 1
ATOM 533 C CA . PRO A 1 70 ? 10.446 2.996 -13.963 1.00 91.62 70 PRO A CA 1
ATOM 534 C C . PRO A 1 70 ? 11.166 4.353 -13.921 1.00 91.62 70 PRO A C 1
ATOM 536 O O . PRO A 1 70 ? 11.664 4.836 -14.933 1.00 91.62 70 PRO A O 1
ATOM 539 N N . ARG A 1 71 ? 11.208 4.982 -12.739 1.00 89.38 71 ARG A N 1
ATOM 540 C CA . ARG A 1 71 ? 11.837 6.305 -12.516 1.00 89.38 71 ARG A CA 1
ATOM 541 C C . ARG A 1 71 ? 13.131 6.230 -11.700 1.00 89.38 71 ARG A C 1
ATOM 543 O O . ARG A 1 71 ? 13.634 7.244 -11.221 1.00 89.38 71 ARG A O 1
ATOM 550 N N . HIS A 1 72 ? 13.618 5.017 -11.468 1.00 82.75 72 HIS A N 1
ATOM 551 C CA . HIS A 1 72 ? 14.922 4.779 -10.866 1.00 82.75 72 HIS A CA 1
ATOM 552 C C . HIS A 1 72 ? 16.051 4.963 -11.892 1.00 82.75 72 HIS A C 1
ATOM 554 O O . HIS A 1 72 ? 15.838 4.729 -13.078 1.00 82.75 72 HIS A O 1
ATOM 560 N N . ASP A 1 73 ? 17.222 5.373 -11.406 1.00 71.56 73 ASP A N 1
ATOM 561 C CA . ASP A 1 73 ? 18.478 5.399 -12.166 1.00 71.56 73 ASP A CA 1
ATOM 562 C C . ASP A 1 73 ? 19.332 4.224 -11.694 1.00 71.56 73 ASP A C 1
ATOM 564 O O . ASP A 1 73 ? 19.418 4.064 -10.446 1.00 71.56 73 ASP A O 1
#

Radius of gyration: 14.03 Å; Cα contacts (8 Å, |Δi|>4): 55; chains: 1; bounding box: 30×24×38 Å

InterPro domains:
  IPR019657 Late competence development protein ComFB [PF10719] (5-70)

Mean predicted aligned error: 4.29 Å

Nearest PDB structures (foldseek):
  4wai-assembly1_B  TM=7.761E-01  e=5.793E-03  Bacillus subtilis subsp. subtilis str. 168
  4wai-assembly2_C  TM=7.724E-01  e=8.426E-03  Bacillus subtilis subsp. subtilis str. 168
  8hja-assembly1_B  TM=7.186E-01  e=8.491E-02  Synechocystis sp. PCC 6803

=== Feature glossary ===
Key to the feature types in this record:

pLDDT. pLDDT is the predicted lDDT-Cα score: AlphaFold's confidence that the local environment of each residue (all inter-atomic distances within 15 Å) is correctly placed. It is a per-residue number between 0 and 100, with higher meaning more reliable.

Radius of gyration, Cα contacts, bounding box. The geometric summary reports three shape descriptors. Rg (radius of gyration) measures how spread out the Cα atoms are about their centre of mass; compact globular proteins have small Rg, elongated or unfolded ones large. Cα contacts (<8 Å, |i−j|>4) count long-range residue pairs in spatial proximity — high for tightly packed folds, near zero for rods or random coil. The bounding-box extents give the protein's footprint along x, y, z in Å.

Backbone torsions (φ/ψ). Backbone dihedral angles. Every residue except chain termini has a φ (preceding-C → N → Cα → C) and a ψ (N → Cα → C → next-N). They are reported in degrees following the IUPAC sign convention. Secondary structure is essentially a statement about which (φ, ψ) basin each residue occupies.

Contact-map, Ramachandran, and PAE plots. Plot images: a contact map (which residues are close in 3D, as an N×N binary image), a Ramachandran scatter (backbone torsion angles, revealing secondary-structure composition at a glance), and — for AlphaFold structures — a PAE heatmap (pairwise prediction confidence).

Predicted aligned error. Pred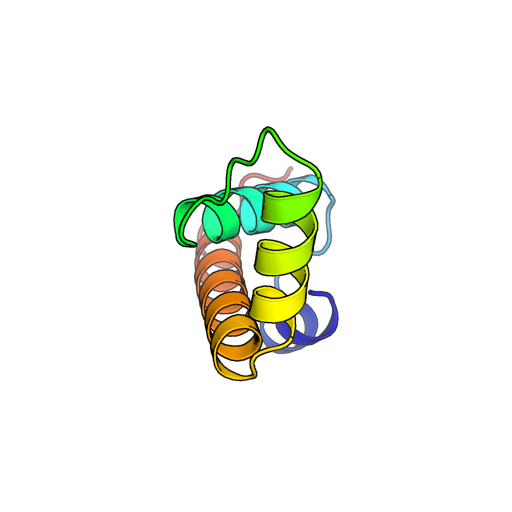icted Aligned Error (PAE) is an AlphaFold confidence matrix: entry (i, j) is the expected error in the position of residue j, in ångströms, when the prediction is superimposed on the true structure at residue i. Low PAE within a block of residues means that block is internally rigid and well-predicted; high PAE between two blocks means their relative placement is uncertain even if each block individually is confident.

Secondary structure (3-state, P-SEA). Three-state secondary structure (P-SEA) collapses the eight DSSP classes into helix (a), strand (b), and coil (c). P-SEA assigns these from Cα geometry alone — distances and angles — without requiring backbone oxygens, so it works on any Cα trace.

Solvent-accessible surface area. Solvent-accessible surface area (SASA) is the area in Å² traced out by the centre of a 1.4 Å probe sphere (a water molecule) rolled over the protein's van der Waals surface (Shrake–Rupley / Lee–Richards construction). Buried residues have near-zero SASA; fully exposed residues can exceed 200 Å². The total SASA scales roughly with the number of surface residues.

Foldseek 3Di. The Foldseek 3Di string encodes local tertiary geometry as a 20-letter alphabet — one character per residue — derived from the relative positions of nearby Cα atoms. Unlike the amino-acid sequence, 3Di is a direct function of the 3D structure, so two proteins with the same fold have similar 3Di strings even at low sequence identity.

B-factor. For experimental (PDB) structures, the B-factor (temperature factor) quantifies the positional spread of each atom in the crystal — a combination of thermal vibration and static disorder — in units of Å². High B-factors mark flexible loops or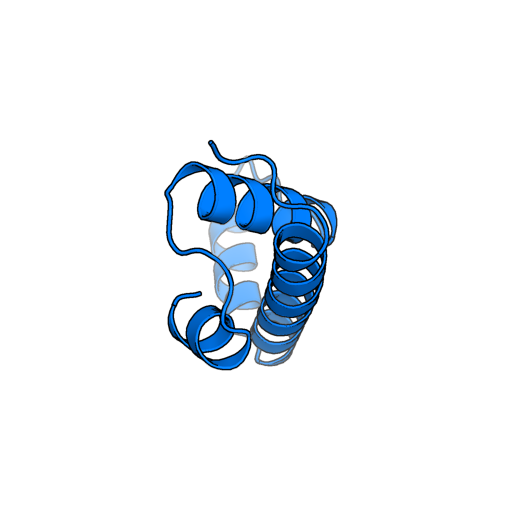 poorly resolved regions; low B-factors mark the rigid, well-ordered core.

mmCIF coordinates. The mmCIF block holds the 3D Cartesian coordinates of each backbone atom (N, Cα, C, O) in ångströms. mmCIF is the PDB's canonical archive format — a tagged-loop text representation of the atomic model.

InterPro / GO / CATH / organism. Functional annotations link the protein to curated databases. InterPro entries identify conserved domains and families by matching the sequence against member-database signatures (Pfam, PROSITE, CDD, …). Gene Ontology (GO) terms describe molecular function, biological process, and cellular component in a controlled vocabulary. CATH places the structure in a hierarchical fold classification (Class/Architecture/Topology/Homologous-superfamily). The organism is the source species.

Rendered structure images. Structure images are PyMOL renders from six orthogonal camera directions. Cartoon representation draws helices as coils and strands as arrows; sticks shows the backbone as bonds; surface shows the solvent-excluded envelope. Rainbow coloring maps sequence position to hue (blue→red, N→C); chain coloring assigns a distinct color per polypeptide.

Sequence. This is the polypeptide sequence — one letter per residue, N-terminus first. Length ranges from a few dozen residues for small domains to over a thousand for large multi-domain proteins.

Secondary structure (8-state, DSSP). The SS8 string is DSSP's per-residue secondary-structure call. α-helix (H) means an i→i+4 H-bond ladder; β-strand (E) means the residue participates in a β-sheet; 3₁₀ (G) and π (I) are tighter and wider helices; T/S are turns/bends; '-' is loop.

Nearest PDB structures. Structural nearest neighbors (via Foldseek easy-search vs the PDB). Reported per hit: target PDB id, E-value, and alignment TM-score. A TM-score above ~0.5 is the conventional threshold for 'same fold'.